Protein AF-A0AAW6S856-F1 (afdb_monomer)

Organism: Enterobacter cloacae (NCBI:txid550)

Foldseek 3Di:
DDKDFDDWDDQAQFWIKTKIWDDPDPPDAIKIFIAIHTPVDDPVRVVVVVVVPRHGQWIWSAPDWDWDHDRQETETEGAGDTPHHDADPDSHGYHYDYDPD

Radius of gyration: 13.23 Å; Cα contacts (8 Å, |Δi|>4): 203; chains: 1; bounding box: 30×30×30 Å

Structure (mmCIF, N/CA/C/O backbone):
data_AF-A0AAW6S856-F1
#
_entry.id   AF-A0AAW6S856-F1
#
loop_
_atom_site.group_PDB
_atom_site.id
_atom_site.type_symbol
_atom_site.label_atom_id
_atom_site.label_alt_id
_atom_site.label_comp_id
_atom_site.label_asym_id
_atom_site.label_entity_id
_atom_site.label_seq_id
_atom_site.pdbx_PDB_ins_code
_atom_site.Cartn_x
_atom_site.Cartn_y
_atom_site.Cartn_z
_atom_site.occupancy
_atom_site.B_iso_or_equiv
_atom_site.auth_seq_id
_atom_site.auth_comp_id
_atom_site.auth_asym_id
_atom_site.auth_atom_id
_atom_site.pdbx_PDB_model_num
ATOM 1 N N . LEU A 1 1 ? 14.832 7.817 -1.991 1.00 58.97 1 LEU A N 1
ATOM 2 C CA . LEU A 1 1 ? 14.061 7.699 -3.244 1.00 58.97 1 LEU A CA 1
ATOM 3 C C . LEU A 1 1 ? 12.801 8.510 -3.054 1.00 58.97 1 LEU A C 1
ATOM 5 O O . LEU A 1 1 ? 12.112 8.288 -2.065 1.00 58.97 1 LEU A O 1
ATOM 9 N N . GLU A 1 2 ? 12.592 9.503 -3.907 1.00 74.62 2 GLU A N 1
ATOM 10 C CA . GLU A 1 2 ? 11.327 10.233 -3.968 1.00 74.62 2 GLU A CA 1
ATOM 11 C C . GLU A 1 2 ? 10.265 9.260 -4.500 1.00 74.62 2 GLU A C 1
ATOM 13 O O . GLU A 1 2 ? 10.541 8.503 -5.434 1.00 74.62 2 GLU A O 1
ATOM 18 N N . GLN A 1 3 ? 9.128 9.173 -3.812 1.00 85.81 3 GLN A N 1
ATOM 19 C CA . GLN A 1 3 ? 8.027 8.282 -4.169 1.00 85.81 3 GLN A CA 1
ATOM 20 C C . GLN A 1 3 ? 6.742 9.096 -4.214 1.00 85.81 3 GLN A C 1
ATOM 22 O O . GLN A 1 3 ? 6.475 9.854 -3.277 1.00 85.81 3 GLN A O 1
ATOM 27 N N . ASP A 1 4 ? 5.937 8.878 -5.245 1.00 91.38 4 ASP A N 1
ATOM 28 C CA . ASP A 1 4 ? 4.641 9.525 -5.407 1.00 91.38 4 ASP A CA 1
ATOM 29 C C . ASP A 1 4 ? 3.523 8.559 -5.030 1.00 91.38 4 ASP A C 1
ATOM 31 O O . ASP A 1 4 ? 3.544 7.387 -5.404 1.00 91.38 4 ASP A O 1
ATOM 35 N N . ILE A 1 5 ? 2.533 9.036 -4.272 1.00 94.38 5 ILE A N 1
ATOM 36 C CA . ILE A 1 5 ? 1.354 8.233 -3.932 1.00 94.38 5 ILE A CA 1
ATOM 37 C C . ILE A 1 5 ? 0.385 8.273 -5.111 1.00 94.38 5 ILE A C 1
ATOM 39 O O . ILE A 1 5 ? -0.212 9.314 -5.384 1.00 94.38 5 ILE A O 1
ATOM 43 N N . ILE A 1 6 ? 0.178 7.126 -5.755 1.00 94.75 6 ILE A N 1
ATOM 44 C CA . ILE A 1 6 ? -0.662 7.011 -6.954 1.00 94.75 6 ILE A CA 1
ATOM 45 C C . ILE A 1 6 ? -2.060 6.470 -6.660 1.00 94.75 6 ILE A C 1
ATOM 47 O O . ILE A 1 6 ? -2.996 6.734 -7.413 1.00 94.75 6 ILE A O 1
ATOM 51 N N . ARG A 1 7 ? -2.237 5.723 -5.562 1.00 95.00 7 ARG A N 1
ATOM 52 C CA . ARG A 1 7 ? -3.542 5.151 -5.203 1.00 95.00 7 ARG A CA 1
ATOM 53 C C . ARG A 1 7 ? -3.701 4.955 -3.702 1.00 95.00 7 ARG A C 1
ATOM 55 O O . ARG A 1 7 ? -2.741 4.665 -2.989 1.00 95.00 7 ARG A O 1
ATOM 62 N N . ARG A 1 8 ? -4.949 5.094 -3.248 1.00 94.50 8 ARG A N 1
ATOM 63 C CA . ARG A 1 8 ? -5.399 4.794 -1.886 1.00 94.50 8 ARG A CA 1
ATOM 64 C C . ARG A 1 8 ? -6.702 4.020 -1.936 1.00 94.50 8 ARG A C 1
ATOM 66 O O . ARG A 1 8 ? -7.616 4.421 -2.652 1.00 94.50 8 ARG A O 1
ATOM 73 N N . GLU A 1 9 ? -6.803 2.965 -1.142 1.00 95.00 9 GLU A N 1
ATOM 74 C CA . GLU A 1 9 ? -8.036 2.194 -1.004 1.00 95.00 9 GLU A CA 1
ATOM 75 C C . GLU A 1 9 ? -8.286 1.827 0.454 1.00 95.00 9 GLU A C 1
ATOM 77 O O . GLU A 1 9 ? -7.378 1.409 1.170 1.00 95.00 9 GLU A O 1
ATOM 82 N N . LYS A 1 10 ? -9.529 1.989 0.906 1.00 94.88 10 LYS A N 1
ATOM 83 C CA . LYS A 1 10 ? -9.944 1.585 2.250 1.00 94.88 10 LYS A CA 1
ATOM 84 C C . LYS A 1 10 ? -9.944 0.056 2.347 1.00 94.88 10 LYS A C 1
ATOM 86 O O . LYS A 1 10 ? -10.507 -0.600 1.479 1.00 94.88 10 LYS A O 1
ATOM 91 N N . VAL A 1 11 ? -9.364 -0.488 3.416 1.00 93.88 11 VAL A N 1
ATOM 92 C CA . VAL A 1 11 ? -9.340 -1.924 3.738 1.00 93.88 11 VAL A CA 1
ATOM 93 C C . VAL A 1 11 ? -9.933 -2.102 5.134 1.00 93.88 11 VAL A C 1
ATOM 95 O O . VAL 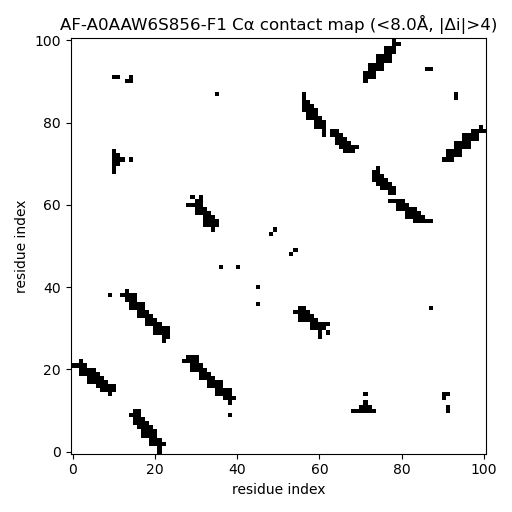A 1 11 ? -9.263 -1.921 6.155 1.00 93.88 11 VAL A O 1
ATOM 98 N N . GLY A 1 12 ? -11.226 -2.414 5.187 1.00 91.44 12 GLY A N 1
ATOM 99 C CA . GLY A 1 12 ? -12.006 -2.377 6.421 1.00 91.44 12 GLY A CA 1
ATOM 100 C C . GLY A 1 12 ? -11.965 -0.998 7.094 1.00 91.44 12 GLY A C 1
ATOM 101 O O . GLY A 1 12 ? -11.710 0.021 6.461 1.00 91.44 12 GLY A O 1
ATOM 102 N N . GLU A 1 13 ? -12.211 -0.945 8.402 1.00 92.06 13 GLU A N 1
ATOM 103 C CA . GLU A 1 13 ? -12.269 0.327 9.149 1.00 92.06 13 GLU A CA 1
ATOM 104 C C . GLU A 1 13 ? -10.917 0.803 9.697 1.00 92.06 13 GLU A C 1
ATOM 106 O O . GLU A 1 13 ? -10.789 1.940 10.152 1.00 92.06 13 GLU A O 1
ATOM 111 N N . LEU A 1 14 ? -9.908 -0.068 9.709 1.00 93.06 14 LEU A N 1
ATOM 112 C CA . LEU A 1 14 ? -8.658 0.171 10.438 1.00 93.06 14 LEU A CA 1
ATOM 113 C C . LEU A 1 14 ? -7.454 0.383 9.527 1.00 93.06 14 LEU A C 1
ATOM 115 O O . LEU A 1 14 ? -6.418 0.862 10.001 1.00 93.06 14 LEU A O 1
ATOM 119 N N . SER A 1 15 ? -7.580 0.069 8.238 1.00 94.12 15 SER A N 1
ATOM 120 C CA . SER A 1 15 ? -6.450 0.074 7.323 1.00 94.12 15 SER A CA 1
ATOM 121 C C . SER A 1 15 ? -6.756 0.739 5.986 1.00 94.12 15 SER A C 1
ATOM 123 O O . SER A 1 15 ? -7.885 0.750 5.501 1.00 94.12 15 SER A O 1
ATOM 125 N N . THR A 1 16 ? -5.704 1.284 5.391 1.00 95.50 16 THR A N 1
ATOM 126 C CA . THR A 1 16 ? -5.698 1.861 4.051 1.00 95.50 16 THR A CA 1
ATOM 127 C C . THR A 1 16 ? -4.567 1.208 3.273 1.00 95.50 16 THR A C 1
ATOM 129 O O . THR A 1 16 ? -3.419 1.217 3.720 1.00 95.50 16 THR A O 1
ATOM 132 N N . LEU A 1 17 ? -4.879 0.649 2.109 1.00 96.19 17 LEU A N 1
ATOM 133 C CA . LEU A 1 17 ? -3.882 0.280 1.117 1.00 96.19 17 LEU A CA 1
ATOM 134 C C . LEU A 1 17 ? -3.373 1.561 0.455 1.00 96.19 17 LEU A C 1
ATOM 136 O O . LEU A 1 17 ? -4.165 2.315 -0.110 1.00 96.19 17 LEU A O 1
ATOM 140 N N . ILE A 1 18 ? -2.068 1.802 0.522 1.00 96.44 18 ILE A N 1
ATOM 141 C CA . ILE A 1 18 ? -1.401 2.905 -0.173 1.00 96.44 18 ILE A CA 1
ATOM 142 C C . ILE A 1 18 ? -0.454 2.301 -1.203 1.00 96.44 18 ILE A C 1
ATOM 144 O O . ILE A 1 18 ? 0.342 1.422 -0.867 1.00 96.44 18 ILE A O 1
ATOM 148 N N . ILE A 1 19 ? -0.545 2.774 -2.445 1.00 96.12 19 ILE A N 1
ATOM 149 C CA . ILE A 1 19 ? 0.354 2.388 -3.533 1.00 96.12 19 ILE A CA 1
ATOM 150 C C . ILE A 1 19 ? 1.167 3.611 -3.922 1.00 96.12 19 ILE A C 1
ATOM 152 O O . ILE A 1 19 ? 0.601 4.669 -4.221 1.00 96.12 19 ILE A O 1
ATOM 156 N N . THR A 1 20 ? 2.483 3.452 -3.925 1.00 95.25 20 THR A N 1
ATOM 157 C CA . THR A 1 20 ? 3.413 4.453 -4.430 1.00 95.25 20 THR A CA 1
ATOM 158 C C . THR A 1 20 ? 4.123 3.950 -5.674 1.00 95.25 20 THR A C 1
ATOM 160 O O . THR A 1 20 ? 4.261 2.742 -5.889 1.00 95.25 20 THR A O 1
ATOM 163 N N . GLU A 1 21 ? 4.603 4.886 -6.479 1.00 93.62 21 GLU A N 1
ATOM 164 C CA . GLU A 1 21 ? 5.563 4.607 -7.535 1.00 93.62 21 GLU A CA 1
ATOM 165 C C . GLU A 1 21 ? 6.853 5.391 -7.307 1.00 93.62 21 GLU A C 1
ATOM 167 O O . GLU A 1 21 ? 6.868 6.466 -6.705 1.00 93.62 21 GLU A O 1
ATOM 172 N N . SER A 1 22 ? 7.957 4.830 -7.786 1.00 89.50 22 SER A N 1
ATOM 173 C CA . SER A 1 22 ? 9.240 5.518 -7.843 1.00 89.50 22 SER A CA 1
ATOM 174 C C . SER A 1 22 ? 9.889 5.280 -9.198 1.00 89.50 22 SER A C 1
ATOM 176 O O . SER A 1 22 ? 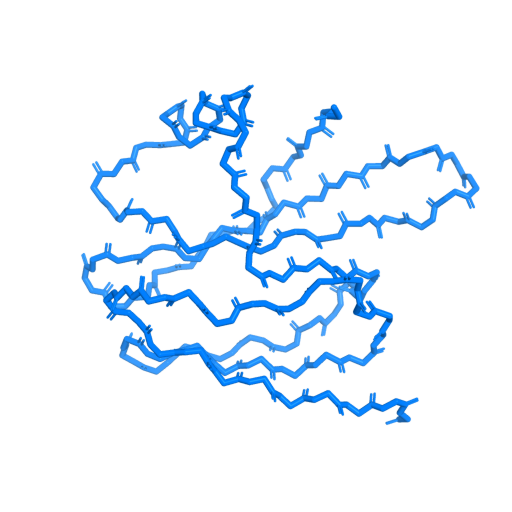9.882 4.161 -9.719 1.00 89.50 22 SER A O 1
ATOM 178 N N . ASN A 1 23 ? 10.440 6.350 -9.768 1.00 79.69 23 ASN A N 1
ATOM 179 C CA . ASN A 1 23 ? 11.210 6.303 -11.002 1.00 79.69 23 ASN A CA 1
ATOM 180 C C . ASN A 1 23 ? 12.709 6.304 -10.662 1.00 79.69 23 ASN A C 1
ATOM 182 O O . ASN A 1 23 ? 13.209 7.220 -10.010 1.00 79.69 23 ASN A O 1
ATOM 186 N N . ALA A 1 24 ? 13.431 5.273 -11.105 1.00 67.00 24 ALA A N 1
ATOM 187 C CA . ALA A 1 24 ? 14.877 5.141 -10.913 1.00 67.00 24 ALA A CA 1
ATOM 188 C C . ALA A 1 24 ? 15.702 5.603 -12.138 1.00 67.00 24 ALA A C 1
ATOM 190 O O . ALA A 1 24 ? 16.885 5.281 -12.248 1.00 67.00 24 ALA A O 1
ATOM 191 N N . GLY A 1 25 ? 15.092 6.352 -13.060 1.00 69.06 25 GLY A N 1
ATOM 192 C CA . GLY A 1 25 ? 15.698 6.912 -14.269 1.00 69.06 25 GLY A CA 1
ATOM 193 C C . GLY A 1 25 ? 15.057 6.395 -15.562 1.00 69.06 25 GLY A C 1
ATOM 194 O O . GLY A 1 25 ? 14.341 5.403 -15.569 1.00 69.06 25 GLY A O 1
ATOM 195 N N . ALA A 1 26 ? 15.361 7.049 -16.689 1.00 66.75 26 ALA A N 1
ATOM 196 C CA . ALA A 1 26 ? 14.712 6.808 -17.988 1.00 66.75 26 ALA A CA 1
ATOM 197 C C . ALA A 1 26 ? 14.797 5.359 -18.511 1.00 66.75 26 ALA A C 1
ATOM 199 O O . ALA A 1 26 ? 13.963 4.942 -19.308 1.00 66.75 26 ALA A O 1
ATOM 200 N N . THR A 1 27 ? 15.815 4.606 -18.096 1.00 72.25 27 THR A N 1
ATOM 201 C CA . THR A 1 27 ? 16.055 3.219 -18.522 1.00 72.25 27 THR A CA 1
ATOM 202 C C . THR A 1 27 ? 15.608 2.186 -17.494 1.00 72.25 27 THR A C 1
ATOM 204 O O . THR A 1 27 ? 15.679 0.991 -17.771 1.00 72.25 27 THR A O 1
ATOM 207 N N . THR A 1 28 ? 15.202 2.621 -16.302 1.00 73.00 28 THR A N 1
ATOM 208 C CA . THR A 1 28 ? 14.825 1.726 -15.211 1.00 73.00 28 THR A CA 1
ATOM 209 C C . THR A 1 28 ? 13.302 1.665 -15.143 1.00 73.00 28 THR A C 1
ATOM 211 O O . THR A 1 28 ? 12.671 2.721 -15.076 1.00 73.00 28 THR A O 1
ATOM 214 N N . PRO A 1 29 ? 12.690 0.466 -15.157 1.00 77.62 29 PRO A N 1
ATOM 215 C CA . PRO A 1 29 ? 11.252 0.332 -14.969 1.00 77.62 29 PRO A CA 1
ATOM 216 C C . PRO A 1 29 ? 10.788 1.035 -13.692 1.00 77.62 29 PRO A C 1
ATOM 218 O O . PRO A 1 29 ? 11.522 1.094 -12.700 1.00 77.62 29 PRO A O 1
ATOM 221 N N . TYR A 1 30 ? 9.554 1.536 -13.711 1.00 87.62 30 TYR A N 1
ATOM 222 C CA . TYR A 1 30 ? 8.897 1.999 -12.496 1.00 87.62 30 TYR A CA 1
ATOM 223 C C . TYR A 1 30 ? 8.843 0.866 -11.471 1.00 87.62 30 TYR A C 1
ATOM 225 O O . TYR A 1 30 ? 8.603 -0.295 -11.808 1.00 87.62 30 TYR A O 1
ATOM 233 N N . VAL A 1 31 ? 9.071 1.221 -10.210 1.00 91.75 31 VAL A N 1
ATOM 234 C CA . VAL A 1 31 ? 8.902 0.304 -9.086 1.00 91.75 31 VAL A CA 1
ATOM 235 C C . VAL A 1 31 ? 7.684 0.742 -8.296 1.00 91.75 31 VAL A C 1
ATOM 237 O O . VAL A 1 31 ? 7.646 1.864 -7.786 1.00 91.75 31 VAL A O 1
ATOM 240 N N . TYR A 1 32 ? 6.728 -0.170 -8.169 1.00 94.44 32 TYR A N 1
ATOM 241 C CA . TYR A 1 32 ? 5.502 0.009 -7.409 1.00 94.44 32 TYR A CA 1
ATOM 242 C C . TYR A 1 32 ? 5.656 -0.615 -6.027 1.00 94.44 32 TYR A C 1
ATOM 244 O O . TYR A 1 32 ? 6.093 -1.765 -5.892 1.00 94.44 32 TYR A O 1
ATOM 252 N N . GLN A 1 33 ? 5.306 0.144 -4.993 1.00 95.50 33 GLN A N 1
ATOM 253 C CA . GLN A 1 33 ? 5.408 -0.283 -3.601 1.00 95.50 33 GLN A CA 1
ATOM 254 C C . GLN A 1 33 ? 4.038 -0.193 -2.930 1.00 95.50 33 GLN A C 1
ATOM 256 O O . GLN A 1 33 ? 3.340 0.813 -3.035 1.00 95.50 33 GLN A O 1
ATOM 261 N N . TYR A 1 34 ? 3.647 -1.268 -2.249 1.00 96.19 34 TYR A N 1
ATOM 262 C CA . TYR A 1 34 ? 2.334 -1.405 -1.626 1.00 96.19 34 TYR A CA 1
ATOM 263 C C . TYR A 1 34 ? 2.490 -1.456 -0.111 1.00 96.19 34 TYR A C 1
ATOM 265 O O . TYR A 1 34 ? 3.281 -2.238 0.429 1.00 96.19 34 TYR A O 1
ATOM 273 N N . TYR A 1 35 ? 1.694 -0.646 0.575 1.00 95.62 35 TYR A N 1
ATOM 274 C CA . TYR A 1 35 ? 1.733 -0.457 2.017 1.00 95.62 35 TYR A CA 1
ATOM 275 C C . TYR A 1 35 ? 0.356 -0.679 2.622 1.00 95.62 35 TYR A C 1
ATOM 277 O O . TYR A 1 35 ? -0.649 -0.242 2.064 1.00 95.62 35 TYR A O 1
ATOM 285 N N . LEU A 1 36 ? 0.314 -1.303 3.798 1.00 95.06 36 LEU A N 1
ATOM 286 C CA . LEU A 1 36 ? -0.896 -1.382 4.606 1.00 95.06 36 LEU A CA 1
ATOM 287 C C . LEU A 1 36 ? -0.771 -0.414 5.778 1.00 95.06 36 LEU A C 1
ATOM 289 O O . LEU A 1 36 ? -0.118 -0.725 6.769 1.00 95.06 36 LEU A O 1
ATOM 293 N N . TYR A 1 37 ? -1.394 0.751 5.668 1.00 94.94 37 TYR A N 1
ATOM 294 C CA . TYR A 1 37 ? -1.248 1.832 6.636 1.00 94.94 37 TYR A CA 1
ATOM 295 C C . TYR A 1 37 ? -2.488 1.997 7.521 1.00 94.94 37 TYR A C 1
ATOM 297 O O . TYR A 1 37 ? -3.547 1.444 7.237 1.00 94.94 37 TYR A O 1
ATOM 305 N N . SER A 1 38 ? -2.369 2.746 8.619 1.00 94.31 38 SER A N 1
ATOM 306 C CA . SER A 1 38 ? -3.493 3.003 9.530 1.00 94.31 38 SER A CA 1
ATOM 307 C C . SER A 1 38 ? -4.493 3.978 8.911 1.00 94.31 38 SER A C 1
ATOM 309 O O . SER A 1 38 ? -4.113 5.087 8.544 1.00 94.31 38 SER A O 1
ATOM 311 N N . ALA A 1 39 ? -5.783 3.625 8.907 1.00 93.50 39 ALA A N 1
ATOM 312 C CA . ALA A 1 39 ? -6.855 4.509 8.431 1.00 93.50 39 ALA A CA 1
ATOM 313 C C . ALA A 1 39 ? -7.034 5.785 9.284 1.00 93.50 39 ALA A C 1
ATOM 315 O O . ALA A 1 39 ? -7.729 6.713 8.883 1.00 93.50 39 ALA A O 1
ATOM 316 N N . LYS A 1 40 ? -6.411 5.844 10.471 1.00 94.25 40 LYS A N 1
ATOM 317 C CA . LYS A 1 40 ? -6.462 7.003 11.380 1.00 94.25 40 LYS A CA 1
ATOM 318 C C . LYS A 1 40 ? -5.363 8.038 11.127 1.00 94.25 40 LYS A C 1
ATOM 320 O O . LYS A 1 40 ? -5.366 9.075 11.783 1.00 94.25 40 LYS A O 1
ATOM 325 N N . LYS A 1 41 ? -4.392 7.729 10.267 1.00 94.94 41 LYS A N 1
ATOM 326 C CA . LYS A 1 41 ? -3.227 8.577 10.007 1.00 94.94 41 LYS A CA 1
ATOM 327 C C . LYS A 1 41 ? -3.342 9.253 8.641 1.00 94.94 41 LYS A C 1
ATOM 329 O O . LYS A 1 41 ? -3.941 8.706 7.720 1.00 94.94 41 LYS A O 1
ATOM 334 N N . SER A 1 42 ? -2.774 10.449 8.532 1.00 93.94 42 SER A N 1
ATOM 335 C CA . SER A 1 42 ? -2.793 11.255 7.312 1.00 93.94 42 SER A CA 1
ATOM 336 C C . SER A 1 42 ? -1.685 1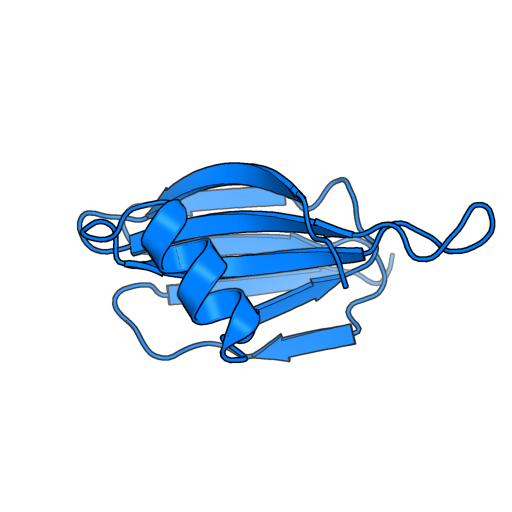0.860 6.332 1.00 93.94 42 SER A C 1
ATOM 338 O O . SER A 1 42 ? -0.755 10.127 6.666 1.00 93.94 42 SER A O 1
ATOM 340 N N . ASP A 1 43 ? -1.737 11.421 5.126 1.00 91.00 43 ASP A N 1
ATOM 341 C CA . ASP A 1 43 ? -0.657 11.287 4.145 1.00 91.00 43 ASP A CA 1
ATOM 342 C C . ASP A 1 43 ? 0.653 11.915 4.610 1.00 91.00 43 ASP A C 1
ATOM 344 O O . ASP A 1 43 ? 1.726 11.399 4.315 1.00 91.00 43 ASP A O 1
ATOM 348 N N . ALA A 1 44 ? 0.579 13.021 5.353 1.00 92.75 44 ALA A N 1
ATOM 349 C CA . ALA A 1 44 ? 1.766 13.642 5.925 1.00 92.75 44 ALA A CA 1
ATOM 350 C C . ALA A 1 44 ? 2.435 12.702 6.939 1.00 92.75 44 ALA A C 1
ATOM 352 O O . ALA A 1 44 ? 3.659 12.574 6.934 1.00 92.75 44 ALA A O 1
ATOM 353 N N . ASP A 1 45 ? 1.636 11.999 7.750 1.00 95.88 45 ASP A N 1
ATOM 354 C CA . ASP A 1 45 ? 2.138 10.974 8.668 1.00 95.88 45 ASP A CA 1
ATOM 355 C C . ASP A 1 45 ? 2.764 9.809 7.897 1.00 95.88 45 ASP A C 1
ATOM 357 O O . ASP A 1 45 ? 3.875 9.393 8.218 1.00 95.88 45 ASP A O 1
ATOM 361 N N . PHE A 1 46 ? 2.097 9.330 6.841 1.00 95.00 46 PHE A N 1
ATOM 362 C CA . PHE A 1 46 ? 2.622 8.266 5.985 1.00 95.00 46 PHE A CA 1
ATOM 363 C C . PHE A 1 46 ? 3.960 8.652 5.348 1.00 95.00 46 PHE A C 1
ATOM 365 O O . PHE A 1 46 ? 4.920 7.892 5.435 1.00 95.00 46 PHE A O 1
ATOM 372 N N . LEU A 1 47 ? 4.057 9.840 4.746 1.00 92.12 47 LEU A N 1
ATOM 373 C CA . LEU A 1 47 ? 5.286 10.318 4.109 1.00 92.12 47 LEU A CA 1
ATOM 374 C C . LEU A 1 47 ? 6.420 10.519 5.123 1.00 92.12 47 LEU A C 1
ATOM 376 O O . LEU A 1 47 ? 7.584 10.293 4.794 1.00 92.12 47 LEU A O 1
ATOM 380 N N . ASN A 1 48 ? 6.107 10.931 6.353 1.00 94.25 48 ASN A N 1
ATOM 381 C CA . ASN A 1 48 ? 7.094 11.013 7.429 1.00 94.25 48 ASN A CA 1
ATOM 382 C C . ASN A 1 48 ? 7.572 9.622 7.860 1.00 94.25 48 ASN A C 1
ATOM 384 O O . ASN A 1 48 ? 8.779 9.392 7.892 1.00 94.25 48 ASN A O 1
ATOM 388 N N . ASP A 1 49 ? 6.653 8.685 8.101 1.00 94.88 49 ASP A N 1
ATOM 389 C CA . ASP A 1 49 ? 6.984 7.298 8.444 1.00 94.88 49 ASP A CA 1
ATOM 390 C C . ASP A 1 49 ? 7.804 6.635 7.314 1.00 94.88 49 ASP A C 1
ATOM 392 O O . ASP A 1 49 ? 8.769 5.916 7.580 1.00 94.88 49 ASP A O 1
ATOM 396 N N . LEU A 1 50 ? 7.493 6.937 6.048 1.00 92.19 50 LEU A N 1
ATOM 397 C CA . LEU A 1 50 ? 8.241 6.476 4.876 1.00 92.19 50 LEU A CA 1
ATOM 398 C C . LEU A 1 50 ? 9.691 6.982 4.885 1.00 92.19 50 LEU A C 1
ATOM 400 O O . LEU A 1 50 ? 10.619 6.201 4.671 1.00 92.19 50 LEU A O 1
ATOM 404 N N . ARG A 1 51 ? 9.914 8.267 5.197 1.00 91.25 51 ARG A N 1
ATOM 405 C CA . ARG A 1 51 ? 11.267 8.833 5.383 1.00 91.25 51 ARG A CA 1
ATOM 406 C C . ARG A 1 51 ? 12.003 8.204 6.567 1.00 91.25 51 ARG A C 1
ATOM 408 O O . ARG A 1 51 ? 13.230 8.154 6.557 1.00 91.25 51 ARG A O 1
ATOM 415 N N . SER A 1 52 ? 11.267 7.710 7.559 1.00 92.88 52 SER A N 1
ATOM 416 C CA . SER A 1 52 ? 11.794 6.970 8.709 1.00 92.88 52 SER A CA 1
ATOM 417 C C . SER A 1 52 ? 11.958 5.463 8.461 1.00 92.88 52 SER A C 1
ATOM 419 O O . SER A 1 52 ? 12.301 4.737 9.391 1.00 92.88 52 SER A O 1
ATOM 421 N N . GLY A 1 53 ? 11.768 4.986 7.225 1.00 92.06 53 GLY A N 1
ATOM 422 C CA . GLY A 1 53 ? 12.035 3.598 6.841 1.00 92.06 53 GLY A CA 1
ATOM 423 C C . GLY A 1 53 ? 10.837 2.656 6.959 1.00 92.06 53 GLY A C 1
ATOM 424 O O . GLY A 1 53 ? 11.031 1.444 7.030 1.00 92.06 53 GLY A O 1
ATOM 425 N N . TYR A 1 54 ? 9.607 3.177 6.982 1.00 93.50 54 TYR A N 1
ATOM 426 C CA . TYR A 1 54 ? 8.414 2.339 6.898 1.00 93.50 54 TYR A CA 1
ATOM 427 C C . TYR A 1 54 ? 8.422 1.512 5.608 1.00 93.50 54 TYR A C 1
ATOM 429 O O . TYR A 1 54 ? 8.591 2.038 4.507 1.00 93.50 54 TYR A O 1
ATOM 437 N N . GLU A 1 55 ? 8.276 0.198 5.749 1.00 93.81 55 GLU A N 1
ATOM 438 C CA . GLU A 1 55 ? 8.532 -0.731 4.657 1.00 93.81 55 GLU A CA 1
ATOM 439 C C . GLU A 1 55 ? 7.255 -1.176 3.931 1.00 93.81 55 GLU A C 1
ATOM 441 O O . GLU A 1 55 ? 6.247 -1.469 4.580 1.00 93.81 55 GLU A O 1
ATOM 446 N N . PRO A 1 56 ? 7.311 -1.346 2.598 1.00 94.94 56 PRO A N 1
ATOM 447 C CA . PRO A 1 56 ? 6.2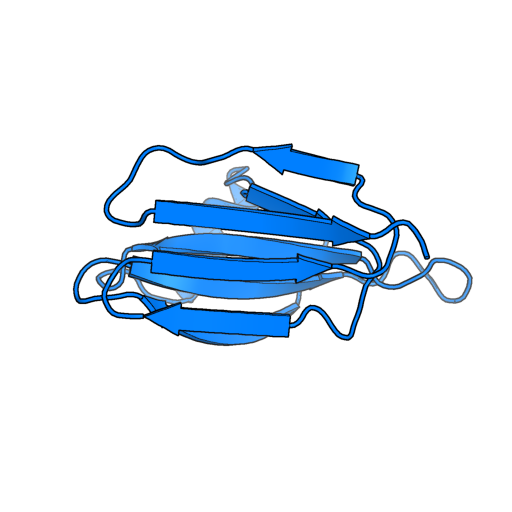18 -1.948 1.850 1.00 94.94 56 PRO A CA 1
ATOM 448 C C . PRO A 1 56 ? 6.124 -3.452 2.113 1.00 94.94 56 PRO A C 1
ATOM 450 O O . PRO A 1 56 ? 7.132 -4.130 2.369 1.00 94.94 56 PRO A O 1
ATOM 453 N N . PHE A 1 57 ? 4.906 -3.979 1.993 1.00 95.00 57 PHE A N 1
ATOM 454 C CA . PHE A 1 57 ? 4.633 -5.413 2.057 1.00 95.00 57 PHE A CA 1
ATOM 455 C C . PHE A 1 57 ? 4.779 -6.089 0.685 1.00 95.00 57 PHE A C 1
ATOM 457 O O . PHE A 1 57 ? 5.072 -7.282 0.640 1.00 95.00 57 PHE A O 1
ATOM 464 N N . LEU A 1 58 ? 4.620 -5.341 -0.415 1.00 95.25 58 LEU A N 1
ATOM 465 C CA . LEU A 1 58 ? 4.867 -5.796 -1.788 1.00 95.25 58 LEU A CA 1
ATOM 466 C C . LEU A 1 58 ? 5.688 -4.751 -2.558 1.00 95.25 58 LEU A C 1
ATOM 468 O O . LEU A 1 58 ? 5.402 -3.557 -2.484 1.00 95.25 58 LEU A O 1
ATOM 472 N N . VAL A 1 59 ? 6.698 -5.213 -3.299 1.00 94.88 59 VAL A N 1
ATOM 473 C CA . VAL A 1 59 ? 7.501 -4.413 -4.238 1.00 94.88 59 VAL A CA 1
ATOM 474 C C . VAL A 1 59 ? 7.554 -5.142 -5.577 1.00 94.88 59 VAL A C 1
ATOM 476 O O . VAL A 1 59 ? 7.988 -6.296 -5.621 1.00 94.88 59 VAL A O 1
ATOM 479 N N . THR A 1 60 ? 7.124 -4.483 -6.654 1.00 93.88 60 THR A N 1
ATOM 480 C CA . THR A 1 60 ? 6.997 -5.090 -7.990 1.00 93.88 60 THR A CA 1
ATOM 481 C C . THR A 1 60 ? 7.220 -4.083 -9.122 1.00 93.88 60 THR A C 1
ATOM 483 O O . THR A 1 60 ? 7.079 -2.880 -8.914 1.00 93.88 60 THR A O 1
ATOM 486 N N . THR A 1 61 ? 7.565 -4.564 -10.319 1.00 92.62 61 THR A N 1
ATOM 487 C CA . THR A 1 61 ? 7.535 -3.773 -11.567 1.00 92.62 61 THR A CA 1
ATOM 488 C C . THR A 1 61 ? 6.173 -3.796 -12.265 1.00 92.62 61 THR A C 1
ATO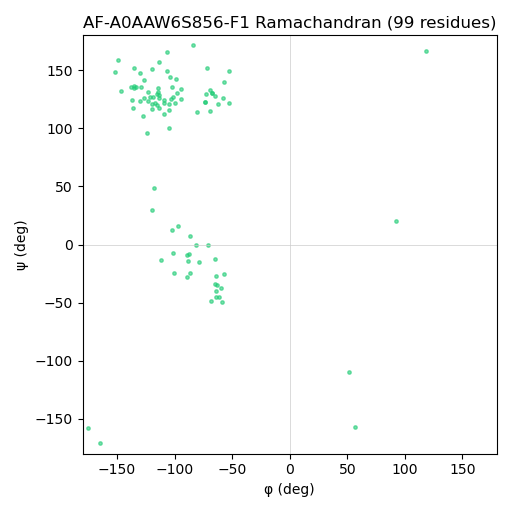M 490 O O . THR A 1 61 ? 5.973 -3.057 -13.226 1.00 92.62 61 THR A O 1
ATOM 493 N N . ALA A 1 62 ? 5.227 -4.623 -11.805 1.00 91.44 62 ALA A N 1
ATOM 494 C CA . ALA A 1 62 ? 3.906 -4.738 -12.413 1.00 91.44 62 ALA A CA 1
ATOM 495 C C . ALA A 1 62 ? 3.076 -3.466 -12.175 1.00 91.44 62 ALA A C 1
ATOM 497 O O . ALA A 1 62 ? 2.709 -3.152 -11.040 1.00 91.44 62 ALA A O 1
ATOM 498 N N . SER A 1 63 ? 2.752 -2.754 -13.254 1.00 89.50 63 SER A N 1
ATOM 499 C CA . SER A 1 63 ? 1.899 -1.559 -13.222 1.00 89.50 63 SER A CA 1
ATOM 500 C C . SER A 1 63 ? 0.405 -1.880 -13.125 1.00 89.50 63 SER A C 1
ATOM 502 O O . SER A 1 63 ? -0.401 -1.001 -12.834 1.00 89.50 63 SER A O 1
ATOM 504 N N . ASP A 1 64 ? 0.024 -3.128 -13.394 1.00 89.81 64 ASP A N 1
ATOM 505 C CA . ASP A 1 64 ? -1.352 -3.599 -13.569 1.00 89.81 64 ASP A 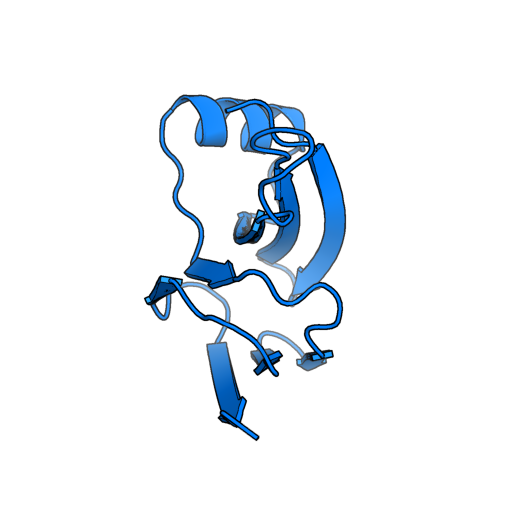CA 1
ATOM 506 C C . ASP A 1 64 ? -1.750 -4.680 -12.551 1.00 89.81 64 ASP A C 1
ATOM 508 O O . ASP A 1 64 ? -2.599 -5.527 -12.829 1.00 89.81 64 ASP A O 1
ATOM 512 N N . VAL A 1 65 ? -1.167 -4.640 -11.346 1.00 93.00 65 VAL A N 1
ATOM 513 C CA . VAL A 1 65 ? -1.562 -5.539 -10.251 1.00 93.00 65 VAL A CA 1
ATOM 514 C C . VAL A 1 65 ? -3.069 -5.453 -10.032 1.00 93.00 65 VAL A C 1
ATOM 516 O O . VAL A 1 65 ? -3.624 -4.395 -9.720 1.00 93.00 65 VAL A O 1
ATOM 519 N N . TYR A 1 66 ? -3.738 -6.595 -10.147 1.00 93.88 66 TYR A N 1
ATOM 520 C CA . TYR A 1 66 ? -5.139 -6.694 -9.788 1.00 93.88 66 TYR A CA 1
ATOM 521 C C . TYR A 1 66 ? -5.260 -6.677 -8.267 1.00 93.88 66 TYR A C 1
ATOM 523 O O . TYR A 1 66 ? -4.689 -7.528 -7.583 1.00 93.88 66 TYR A O 1
ATOM 531 N N . VAL A 1 67 ? -6.025 -5.715 -7.757 1.00 94.56 67 VAL A N 1
ATOM 532 C CA . VAL A 1 67 ? -6.326 -5.550 -6.335 1.00 94.56 67 VAL A CA 1
ATOM 533 C C . VAL A 1 67 ? -7.826 -5.722 -6.141 1.00 94.56 67 VAL A C 1
ATOM 535 O O . VAL A 1 67 ? -8.619 -4.979 -6.720 1.00 94.56 67 VAL A O 1
ATOM 538 N N . LYS A 1 68 ? -8.216 -6.681 -5.301 1.00 95.25 68 LYS A N 1
ATOM 539 C CA . LYS A 1 68 ? -9.590 -6.842 -4.821 1.00 95.25 68 LYS A CA 1
ATOM 540 C C . LYS A 1 68 ? -9.601 -6.757 -3.304 1.00 95.25 68 LYS A C 1
ATOM 542 O O . LYS A 1 68 ? -8.870 -7.488 -2.640 1.00 95.25 68 LYS A O 1
ATOM 547 N N . ILE A 1 69 ? -10.438 -5.878 -2.769 1.00 94.56 69 ILE A N 1
ATOM 548 C CA . ILE A 1 69 ? -10.622 -5.714 -1.329 1.00 94.56 69 ILE A CA 1
ATOM 549 C C . ILE A 1 69 ? -12.004 -6.248 -0.960 1.00 94.56 69 ILE A C 1
ATOM 551 O O . ILE A 1 69 ? -13.004 -5.812 -1.528 1.00 94.56 69 ILE A O 1
ATOM 555 N N . GLU A 1 70 ? -12.052 -7.188 -0.019 1.00 93.38 70 GLU A N 1
ATOM 556 C CA . GLU A 1 70 ? -13.290 -7.741 0.541 1.00 93.38 70 GLU A CA 1
ATOM 557 C C . GLU A 1 70 ? -13.216 -7.637 2.064 1.00 93.38 70 GLU A C 1
ATOM 559 O O . GLU A 1 70 ? -12.395 -8.299 2.699 1.00 93.38 70 GLU A O 1
ATOM 564 N N . ASP A 1 71 ? -14.032 -6.763 2.653 1.00 89.25 71 ASP A N 1
ATOM 565 C CA . ASP A 1 71 ? -13.958 -6.383 4.066 1.00 89.25 71 ASP A CA 1
ATOM 566 C C . ASP A 1 71 ? -12.541 -5.962 4.486 1.00 89.25 71 ASP A C 1
ATOM 568 O O . ASP A 1 71 ? -12.055 -4.900 4.093 1.00 89.25 71 ASP A O 1
ATOM 572 N N . ASN A 1 72 ? -11.872 -6.785 5.294 1.00 89.81 72 ASN A N 1
ATOM 573 C CA . ASN A 1 72 ? -10.508 -6.569 5.750 1.00 89.81 72 ASN A CA 1
ATOM 574 C C . ASN A 1 72 ? -9.484 -7.434 4.999 1.00 89.81 72 ASN A C 1
ATOM 576 O O . ASN A 1 72 ? -8.346 -7.543 5.442 1.00 89.81 72 ASN A O 1
ATOM 580 N N . SER A 1 73 ? -9.851 -8.064 3.889 1.00 90.62 73 SER A N 1
ATOM 581 C CA . SER A 1 73 ? -8.942 -8.872 3.079 1.00 90.62 73 SER A CA 1
ATOM 582 C C . SER A 1 73 ? -8.510 -8.136 1.812 1.00 90.62 73 SER A C 1
ATOM 584 O O . SER A 1 73 ? -9.281 -7.389 1.211 1.00 90.62 73 SER A O 1
ATOM 586 N N . ILE A 1 74 ? -7.254 -8.342 1.419 1.00 94.38 74 ILE A N 1
ATOM 587 C CA . ILE A 1 74 ? -6.664 -7.838 0.181 1.00 94.38 74 ILE A CA 1
ATOM 588 C C . ILE A 1 74 ? -6.222 -9.049 -0.631 1.00 94.38 74 ILE A C 1
ATOM 590 O O . ILE A 1 74 ? -5.338 -9.800 -0.213 1.00 94.38 74 ILE A O 1
ATOM 594 N N . HIS A 1 75 ? -6.826 -9.218 -1.798 1.00 93.44 75 HIS A N 1
ATOM 595 C CA . HIS A 1 75 ? -6.466 -10.232 -2.775 1.00 93.44 75 HIS A CA 1
ATOM 596 C C . HIS A 1 75 ? -5.715 -9.565 -3.921 1.00 93.44 75 HIS A C 1
ATOM 598 O O . HIS A 1 75 ? -6.234 -8.660 -4.577 1.00 93.44 75 HIS A O 1
ATOM 604 N N . LEU A 1 76 ? -4.486 -10.018 -4.144 1.00 94.06 76 LEU A N 1
ATOM 605 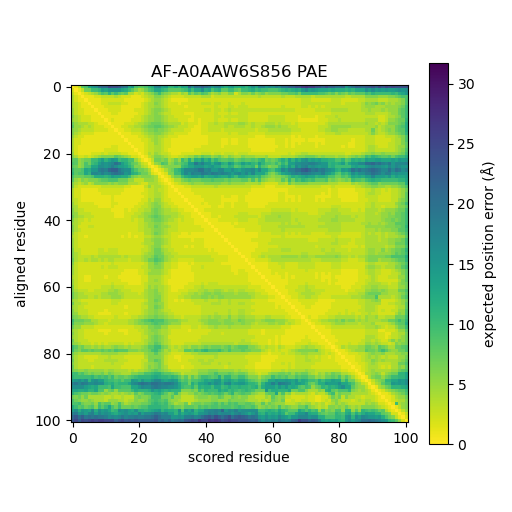C CA . LEU A 1 76 ? -3.587 -9.494 -5.160 1.00 94.06 76 LEU A CA 1
ATOM 606 C C . LEU A 1 76 ? -3.334 -10.555 -6.221 1.00 94.06 76 LEU A C 1
ATOM 608 O O . LEU A 1 76 ? -3.025 -11.698 -5.879 1.00 94.06 76 LEU A O 1
ATOM 612 N N . LYS A 1 77 ? -3.403 -10.157 -7.493 1.00 93.56 77 LYS A N 1
ATOM 613 C CA . LYS A 1 77 ? -2.841 -10.933 -8.598 1.00 93.56 77 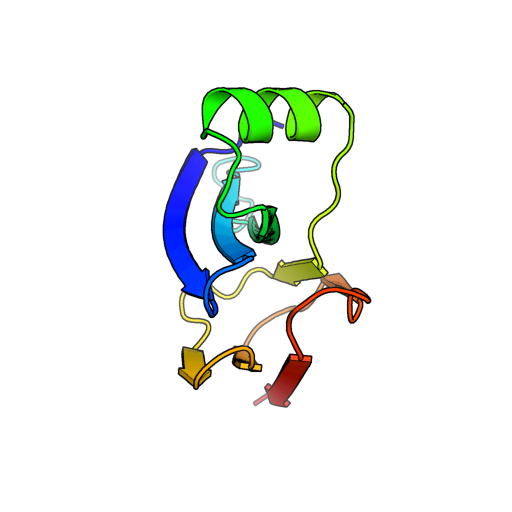LYS A CA 1
ATOM 614 C C . LYS A 1 77 ? -1.782 -10.108 -9.317 1.00 93.56 77 LYS A C 1
ATOM 616 O O . LYS A 1 77 ? -2.077 -9.016 -9.800 1.00 93.56 77 LYS A O 1
ATOM 621 N N . VAL A 1 78 ? -0.558 -10.627 -9.350 1.00 91.94 78 VAL A N 1
ATOM 622 C CA . VAL A 1 78 ? 0.621 -9.930 -9.884 1.00 91.94 78 VAL A CA 1
ATOM 623 C C . VAL A 1 78 ? 1.182 -10.721 -11.066 1.00 91.94 78 VAL A C 1
ATOM 625 O O . VAL A 1 78 ? 1.460 -11.912 -10.922 1.00 91.94 78 VAL A O 1
ATOM 628 N N . SER A 1 79 ? 1.359 -10.045 -12.205 1.00 85.56 79 SER A N 1
ATOM 629 C CA . SER A 1 79 ? 1.860 -10.614 -13.469 1.00 85.56 79 SER A CA 1
ATOM 630 C C . SER A 1 79 ? 3.177 -9.949 -13.901 1.00 85.56 79 SER A C 1
ATOM 632 O O . SER A 1 79 ? 3.318 -9.481 -15.027 1.00 85.56 79 SER A O 1
ATOM 634 N N . GLY A 1 80 ? 4.138 -9.844 -12.982 1.00 81.75 80 GLY A N 1
ATOM 635 C CA . GLY A 1 80 ? 5.442 -9.224 -13.225 1.00 81.75 80 GLY A CA 1
ATOM 636 C C . GLY A 1 80 ? 6.448 -9.582 -12.136 1.00 81.75 80 GLY A C 1
ATOM 637 O O . GLY A 1 80 ? 6.171 -10.427 -11.281 1.00 81.75 80 GLY A O 1
ATOM 638 N N . ASP A 1 81 ? 7.611 -8.932 -12.145 1.00 89.38 81 ASP A N 1
ATOM 639 C CA . ASP A 1 81 ? 8.664 -9.241 -11.178 1.00 89.38 81 ASP A CA 1
ATOM 640 C C . ASP A 1 81 ? 8.243 -8.830 -9.768 1.00 89.38 81 ASP A C 1
ATOM 642 O O . ASP A 1 81 ? 7.813 -7.697 -9.533 1.00 89.38 81 ASP A O 1
ATOM 646 N N . ILE A 1 82 ? 8.399 -9.743 -8.811 1.00 91.69 82 ILE A N 1
ATOM 647 C CA . ILE A 1 82 ? 8.174 -9.491 -7.387 1.00 91.69 82 ILE A CA 1
ATOM 648 C C . ILE A 1 82 ? 9.535 -9.490 -6.694 1.00 91.69 82 ILE A C 1
ATOM 650 O O . ILE A 1 82 ? 10.179 -10.528 -6.564 1.00 91.69 82 ILE A O 1
ATOM 654 N N . PHE A 1 83 ? 9.964 -8.325 -6.210 1.00 91.25 83 PHE A N 1
ATOM 655 C CA . PHE A 1 83 ? 11.226 -8.182 -5.474 1.00 91.25 83 PHE A CA 1
ATOM 656 C C . PHE A 1 83 ? 11.058 -8.397 -3.971 1.00 91.25 83 PHE A C 1
ATOM 658 O O . PHE A 1 83 ? 11.994 -8.797 -3.282 1.00 91.25 83 PHE A O 1
ATOM 665 N N . LYS A 1 84 ? 9.863 -8.113 -3.446 1.00 91.81 84 LYS A N 1
ATOM 666 C CA . LYS A 1 84 ? 9.517 -8.319 -2.040 1.00 91.81 84 LYS A CA 1
ATOM 667 C C . LYS A 1 84 ? 8.052 -8.691 -1.941 1.00 91.81 84 LYS A C 1
ATOM 669 O O . LYS A 1 84 ? 7.211 -7.979 -2.474 1.00 91.81 84 LYS A O 1
ATOM 674 N N . PHE A 1 85 ? 7.763 -9.744 -1.190 1.00 92.62 85 PHE A N 1
ATOM 675 C CA . PHE A 1 85 ? 6.442 -9.996 -0.637 1.00 92.62 85 PHE A CA 1
ATOM 676 C C . PHE A 1 85 ? 6.600 -10.465 0.806 1.00 92.62 85 PHE A C 1
ATOM 678 O O . PHE A 1 85 ? 7.312 -11.430 1.084 1.00 92.62 85 PHE A O 1
ATOM 685 N N . LYS A 1 86 ? 5.950 -9.770 1.735 1.00 88.94 86 LYS A N 1
ATOM 686 C CA . LYS A 1 86 ? 5.885 -10.162 3.139 1.00 88.94 86 LYS A CA 1
ATOM 687 C C . LYS A 1 86 ? 4.462 -9.967 3.615 1.00 88.94 86 LYS A C 1
ATOM 689 O O . LYS A 1 86 ? 3.983 -8.841 3.658 1.00 88.94 86 LYS A O 1
ATOM 694 N N . ASN A 1 87 ? 3.812 -11.049 4.023 1.00 80.12 87 ASN A N 1
ATOM 695 C CA . ASN A 1 87 ? 2.538 -10.920 4.710 1.00 80.12 87 ASN A CA 1
ATOM 696 C C . ASN A 1 87 ? 2.773 -10.152 6.021 1.00 80.12 87 ASN A C 1
ATOM 698 O O . ASN A 1 87 ? 3.619 -10.539 6.835 1.00 80.12 87 ASN A O 1
ATOM 702 N N . VAL A 1 88 ? 2.095 -9.020 6.182 1.00 81.31 88 VAL A N 1
ATOM 703 C CA . VAL A 1 88 ? 2.213 -8.184 7.374 1.00 81.31 88 VAL A CA 1
ATOM 704 C C . VAL A 1 88 ? 1.105 -8.560 8.345 1.00 81.31 88 VAL A C 1
ATOM 706 O O . VAL A 1 88 ? -0.072 -8.545 8.000 1.00 81.31 88 VAL A O 1
ATOM 709 N N . ALA A 1 89 ? 1.484 -8.902 9.577 1.00 64.62 89 ALA A N 1
ATOM 710 C CA . ALA A 1 89 ? 0.512 -9.082 10.645 1.00 64.62 89 ALA A CA 1
ATOM 711 C C . ALA A 1 89 ? -0.154 -7.730 10.942 1.00 64.62 89 ALA A C 1
ATOM 713 O O . ALA A 1 89 ? 0.531 -6.731 11.166 1.00 64.62 89 ALA A O 1
ATOM 714 N N . GLY A 1 90 ? -1.484 -7.693 10.933 1.00 68.56 90 GLY A N 1
ATOM 715 C CA . GLY A 1 90 ? -2.250 -6.464 11.107 1.00 68.56 90 GLY A CA 1
ATOM 716 C C . GLY A 1 90 ? -3.750 -6.726 11.177 1.00 68.56 90 GLY A C 1
ATOM 717 O O . GLY A 1 90 ? -4.183 -7.835 11.478 1.00 68.56 90 GLY A O 1
ATOM 718 N N . TYR A 1 91 ? -4.547 -5.697 10.887 1.00 70.88 91 TYR A N 1
ATOM 719 C CA . TYR A 1 91 ? -6.014 -5.783 10.873 1.00 70.88 91 TYR A CA 1
ATOM 720 C C . TYR A 1 91 ? -6.582 -6.371 9.576 1.00 70.88 91 TYR A C 1
ATOM 722 O O . TYR A 1 91 ? -7.803 -6.494 9.450 1.00 70.88 91 TYR A O 1
ATOM 730 N N . SER A 1 92 ? -5.710 -6.728 8.631 1.00 78.19 92 SER A N 1
ATOM 731 C CA . SER A 1 92 ? -6.083 -7.202 7.306 1.00 78.19 92 SER A CA 1
ATOM 732 C C . SER A 1 92 ? -5.371 -8.495 6.934 1.00 78.19 92 SER A C 1
ATOM 734 O O . SER A 1 92 ? -4.219 -8.705 7.310 1.00 78.19 92 SER A O 1
ATOM 736 N N . PHE A 1 93 ? -6.049 -9.339 6.159 1.00 81.88 93 PHE A N 1
ATOM 737 C CA . PHE A 1 93 ? -5.466 -10.542 5.568 1.00 81.88 93 PHE A CA 1
ATOM 738 C C . PHE A 1 93 ? -4.981 -10.243 4.151 1.00 81.88 93 PHE A C 1
ATOM 740 O O . PHE A 1 93 ? -5.705 -9.628 3.373 1.00 81.88 93 PHE A O 1
ATOM 747 N N . ILE A 1 94 ? -3.769 -10.679 3.805 1.00 84.00 94 ILE A N 1
ATOM 748 C CA . ILE A 1 94 ? -3.193 -10.469 2.470 1.00 84.00 94 ILE A CA 1
ATOM 749 C C . ILE A 1 94 ? -3.004 -11.822 1.789 1.00 84.00 94 ILE A C 1
ATOM 751 O O . ILE A 1 94 ? -2.253 -12.671 2.277 1.00 84.00 94 ILE A O 1
ATOM 755 N N . TYR A 1 95 ? -3.666 -11.993 0.647 1.00 85.38 95 TYR A N 1
ATOM 756 C CA . TYR A 1 95 ? -3.554 -13.155 -0.227 1.00 85.38 95 TYR A CA 1
ATOM 757 C C . TYR A 1 95 ? -2.923 -12.719 -1.545 1.00 85.38 95 TYR A C 1
ATOM 759 O O . TYR A 1 95 ? -3.387 -11.765 -2.168 1.00 85.38 95 TYR A O 1
ATOM 767 N N . MET A 1 96 ? -1.871 -13.413 -1.973 1.00 83.19 96 MET A N 1
ATOM 768 C CA . MET A 1 96 ? -1.194 -13.127 -3.234 1.00 83.19 96 MET A CA 1
ATOM 769 C C . MET A 1 96 ? -1.188 -14.371 -4.111 1.00 83.19 96 MET A C 1
ATOM 771 O O . MET A 1 96 ? -0.684 -15.416 -3.7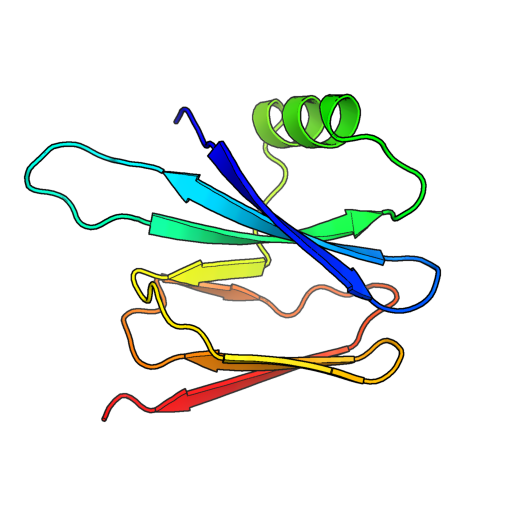01 1.00 83.19 96 MET A O 1
ATOM 775 N N . ASP A 1 97 ? -1.733 -14.222 -5.312 1.00 84.75 97 ASP A N 1
ATOM 776 C CA . ASP A 1 97 ? -1.573 -15.157 -6.416 1.00 84.75 97 ASP A CA 1
ATOM 777 C C . ASP A 1 97 ? -0.589 -14.542 -7.421 1.00 84.75 97 ASP A C 1
ATOM 779 O O . ASP A 1 97 ? -0.830 -13.469 -7.980 1.00 84.75 97 ASP A O 1
ATOM 783 N N . SER A 1 98 ? 0.562 -15.180 -7.606 1.00 76.88 98 SER A N 1
ATOM 784 C CA . SER A 1 98 ? 1.572 -14.743 -8.570 1.00 76.88 98 SER A CA 1
ATOM 785 C C . SER A 1 98 ? 1.690 -15.780 -9.678 1.00 76.88 98 SER A C 1
ATOM 787 O O . SER A 1 98 ? 2.104 -16.911 -9.412 1.00 76.88 98 SER A O 1
ATOM 789 N N . SER A 1 99 ? 1.382 -15.385 -10.914 1.00 64.44 99 SER A N 1
ATOM 790 C CA . SER A 1 99 ? 1.646 -16.200 -12.103 1.00 64.44 99 SER A CA 1
ATOM 791 C C . SER A 1 99 ? 2.880 -15.643 -12.816 1.00 64.44 99 SER A C 1
ATOM 793 O O . SER A 1 99 ? 2.875 -14.461 -13.155 1.00 64.44 99 SER A O 1
ATOM 795 N N . PRO A 1 100 ? 3.924 -16.450 -13.086 1.00 52.53 100 PRO A N 1
ATOM 796 C CA . PRO A 1 100 ? 5.053 -16.022 -13.916 1.00 52.53 100 PRO A CA 1
ATOM 797 C C . PRO A 1 100 ? 4.702 -15.883 -15.409 1.00 52.53 100 PRO A C 1
ATOM 799 O O . PRO A 1 100 ? 5.589 -15.598 -16.212 1.00 52.53 100 PRO A O 1
ATOM 802 N N . PHE A 1 101 ? 3.450 -16.165 -15.786 1.00 47.03 101 PHE A N 1
ATOM 803 C CA . PHE A 1 101 ? 3.014 -16.385 -17.163 1.00 47.03 101 PHE A CA 1
ATOM 804 C C . PHE A 1 101 ? 1.632 -15.784 -17.409 1.00 47.03 101 PHE A C 1
ATOM 806 O O . PHE A 1 101 ? 0.742 -15.997 -16.544 1.00 47.03 101 PHE A O 1
#

Nearest PDB structures (foldseek):
  5usy-assembly2_B  TM=4.122E-01  e=2.348E+00  Homo sapiens
  5u6b-assembly3_C  TM=3.776E-01  e=2.100E+00  Homo sapiens
  5xdk-assembly1_A  TM=3.372E-01  e=8.026E+00  Homo sapiens

pLDDT: mean 88.13, std 10.19, range [47.03, 96.44]

Secondary structure (DSSP, 8-state):
---EEEEEEEETTTEEEEEEEE---TTSPPEEEEEEEETTS-HHHHHHHHHTTPPPSEEES-TT-EEEEETTEEEEEE-S-EEEE-PPPSSSEEEEEE---

Sequence (101 aa):
LEQDIIRREKVGELSTLIITESNAGATTPYVYQYYLYSAKKSDADFLNDLRSGYEPFLVTTASDVYVKIEDNSIHLKVSGDIFKFKNVAGYSFIYMDSSPF

Mean predicted aligned error: 4.83 Å

Solvent-accessible surface area (backbone atoms only — not comparable to full-atom values): 5880 Å² total; per-residue (Å²): 131,78,66,48,80,77,47,76,44,78,32,47,90,62,26,25,42,38,33,31,39,32,76,77,47,99,89,43,73,52,41,34,35,32,32,84,40,57,56,89,57,54,69,70,53,50,56,50,43,45,76,74,64,59,72,58,36,35,32,27,55,42,90,76,55,45,77,46,73,57,64,36,31,39,42,37,40,41,77,51,58,73,82,41,78,46,85,62,90,70,91,44,50,73,46,78,50,75,44,99,116